Protein 1WM3 (pdb70)

GO terms:
  GO:0005634 nucleus (C, IDA)
  GO:0016605 PML body (C, IDA)
  GO:0016925 protein sumoylation (P, IDA)
  GO:0032436 positive regulation of proteasomal ubiquitin-dependent protein catabolic process (P, IDA)
  GO:0005515 protein binding (F, IPI)
  GO:0031625 ubiquitin protein ligase binding (F, IPI)
  GO:0005654 nucleoplasm (C, TAS)
  GO:0005654 nucleoplasm (C, IDA)
  GO:0016604 nuclear body (C, IDA)
  GO:0003723 RNA binding (F, HDA)

Foldseek 3Di:
DAKEWEAEPVGDTDIDDDDQQAACLVVVVVCCVVVVHDPVFKFKDFPRHGGDGRDGNVNVVHGHYYYIYMDD

InterPro domains:
  IPR000626 Ubiquitin-like domain [PS50053] (16-93)
  IPR000626 Ubiquitin-like domain [SM00213] (18-89)
  IPR022617 Rad60/SUMO-like domain [PF11976] (18-86)
  IPR029071 Ubiquitin-like domain superfamily [SSF54236] (1-93)

Solvent-accessible surface area: 4837 Å² total; per-residue (Å²): 125,20,55,0,66,0,20,14,145,124,56,45,83,33,100,30,133,4,124,111,136,37,56,0,20,138,4,13,138,38,8,11,157,201,78,68,72,27,85,217,76,17,124,9,89,25,122,60,72,75,16,98,138,104,26,12,0,22,120,27,144,5,123,76,86,40,51,0,50,9,72,156

Sequence (72 aa):
HINLKVAGQDGSVVQFKIKRHTPLSKLMKAYCERQGLSMRQIRFRFDGQPINETDTPAQLEMEDEDTIDVFQ

Structure (mmCIF, N/CA/C/O backbone):
data_1WM3
#
_entry.id   1WM3
#
_cell.length_a   74.964
_cell.length_b   74.964
_cell.length_c   33.231
_cell.angle_alpha   90.00
_cell.angle_beta   90.00
_cell.angle_gamma   120.00
#
_symmetry.space_group_name_H-M   'H 3'
#
loop_
_entity.id
_entity.type
_entity.pdbx_description
1 polymer 'Ubiquitin-like protein SMT3B'
2 water water
#
loop_
_atom_site.group_PDB
_atom_site.id
_atom_site.type_symbol
_atom_site.label_atom_id
_atom_site.label_alt_id
_atom_site.label_comp_id
_atom_site.label_asym_id
_atom_site.label_entity_id
_atom_site.label_seq_id
_atom_site.pdbx_PDB_ins_code
_atom_site.Cartn_x
_atom_site.Cartn_y
_atom_site.Cartn_z
_atom_site.occupancy
_atom_site.B_iso_or_equiv
_atom_site.auth_seq_id
_atom_site.auth_comp_id
_atom_site.auth_asym_id
_atom_site.auth_atom_id
_atom_site.pdbx_PDB_model_num
ATOM 1 N N . HIS A 1 1 ? -12.690 8.753 5.446 1.00 29.32 17 HIS A N 1
ATOM 2 C CA . HIS A 1 1 ? -11.570 8.953 6.350 1.00 21.61 17 HIS A CA 1
ATOM 3 C C . HIS A 1 1 ? -10.274 8.970 5.544 1.00 22.01 17 HIS A C 1
ATOM 4 O O . HIS A 1 1 ? -10.193 8.315 4.491 1.00 29.95 17 HIS A O 1
ATOM 11 N N . ILE A 1 2 ? -9.269 9.660 6.089 1.00 19.45 18 ILE A N 1
ATOM 12 C CA . ILE A 1 2 ? -7.910 9.377 5.605 1.00 18.67 18 ILE A CA 1
ATOM 13 C C . ILE A 1 2 ? -7.122 8.759 6.749 1.00 16.24 18 ILE A C 1
ATOM 14 O O . ILE A 1 2 ? -7.425 8.919 7.929 1.00 18.80 18 ILE A O 1
ATOM 19 N N . ASN A 1 3 ? -6.121 8.023 6.349 1.00 15.46 19 ASN A N 1
ATOM 20 C CA . ASN A 1 3 ? -5.239 7.306 7.243 1.00 14.34 19 ASN A CA 1
ATOM 21 C C . ASN A 1 3 ? -4.012 8.178 7.507 1.00 14.83 19 ASN A C 1
ATOM 22 O O . ASN A 1 3 ? -3.431 8.715 6.575 1.00 18.03 19 ASN A O 1
ATOM 27 N N . LEU A 1 4 ? -3.660 8.337 8.751 1.00 13.44 20 LEU A N 1
ATOM 28 C CA . LEU A 1 4 ? -2.500 9.115 9.146 1.00 13.32 20 LEU A CA 1
ATOM 29 C C . LEU A 1 4 ? -1.643 8.266 10.069 1.00 13.64 20 LEU A C 1
ATOM 30 O O . LEU A 1 4 ? -2.134 7.494 10.871 1.00 17.53 20 LEU A O 1
ATOM 35 N N . LYS A 1 5 ? -0.368 8.503 9.990 1.00 13.63 21 LYS A N 1
ATOM 36 C CA . LYS A 1 5 ? 0.652 7.910 10.814 1.00 14.38 21 LYS A CA 1
ATOM 37 C C . LYS A 1 5 ? 1.101 8.950 11.836 1.00 12.80 21 LYS A C 1
ATOM 38 O O . LYS A 1 5 ? 1.236 10.140 11.509 1.00 15.55 21 LYS A O 1
ATOM 44 N N . VAL A 1 6 ? 1.367 8.519 13.049 1.00 11.31 22 VAL A N 1
ATOM 45 C CA . VAL A 1 6 ? 1.969 9.340 14.096 1.00 11.17 22 VAL A CA 1
ATOM 46 C C . VAL A 1 6 ? 3.312 8.706 14.440 1.00 11.01 22 VAL A C 1
ATOM 47 O O . VAL A 1 6 ? 3.345 7.582 14.971 1.00 12.37 22 VAL A O 1
ATOM 51 N N . ALA A 1 7 ? 4.402 9.383 14.131 1.00 11.97 23 ALA A N 1
ATOM 52 C CA . ALA A 1 7 ? 5.755 8.861 14.252 1.00 13.62 23 ALA A CA 1
ATOM 53 C C . ALA A 1 7 ? 6.489 9.472 15.425 1.00 13.03 23 ALA A C 1
ATOM 54 O O . ALA A 1 7 ? 6.613 10.708 15.466 1.00 13.78 23 ALA A O 1
ATOM 56 N N . GLY A 1 8 ? 6.972 8.638 16.317 1.00 14.81 24 GLY A N 1
ATOM 57 C CA . GLY A 1 8 ? 7.788 9.111 17.413 1.00 15.26 24 GLY A CA 1
ATOM 58 C C . GLY A 1 8 ? 9.240 9.130 17.039 1.00 15.07 24 GLY A C 1
ATOM 59 O O . GLY A 1 8 ? 9.711 8.531 16.037 1.00 15.47 24 GLY A O 1
ATOM 60 N N . GLN A 1 9 ? 10.033 9.828 17.869 1.00 16.73 25 GLN A N 1
ATOM 61 C CA . GLN A 1 9 ? 11.462 9.899 17.611 1.00 18.18 25 GLN A CA 1
ATOM 62 C C . GLN A 1 9 ? 12.189 8.545 17.797 1.00 16.69 25 GLN A C 1
ATOM 63 O O . GLN A 1 9 ? 13.292 8.333 17.291 1.00 18.80 25 GLN A O 1
ATOM 69 N N . ASP A 1 10 ? 11.557 7.616 18.504 1.00 15.52 26 ASP A N 1
ATOM 70 C CA . ASP A 1 10 ? 12.055 6.277 18.667 1.00 15.62 26 ASP A CA 1
ATOM 71 C C . ASP A 1 10 ? 11.781 5.410 17.447 1.00 14.82 26 ASP A C 1
ATOM 72 O O . ASP A 1 10 ? 12.217 4.239 17.453 1.00 16.69 26 ASP A O 1
ATOM 77 N N . GLY A 1 11 ? 11.136 5.922 16.427 1.00 14.01 27 GLY A N 1
ATOM 78 C CA . GLY A 1 11 ? 10.802 5.148 15.249 1.00 14.93 27 GLY A CA 1
ATOM 79 C C . GLY A 1 11 ? 9.441 4.484 15.276 1.00 12.38 27 GLY A C 1
ATOM 80 O O . GLY A 1 11 ? 8.996 3.932 14.285 1.00 13.11 27 GLY A O 1
ATOM 81 N N . SER A 1 12 ? 8.738 4.539 16.403 1.00 12.44 28 SER A N 1
ATOM 82 C CA . SER A 1 12 ? 7.393 3.998 16.456 1.00 13.59 28 SER A CA 1
ATOM 83 C C . SER A 1 12 ? 6.479 4.721 15.514 1.00 13.96 28 SER A C 1
ATOM 84 O O . SER A 1 12 ? 6.520 5.944 15.348 1.00 15.72 28 SER A O 1
ATOM 87 N N . VAL A 1 13 ? 5.588 3.966 14.853 1.00 13.56 29 VAL A N 1
ATOM 88 C CA . VAL A 1 13 ? 4.592 4.525 13.949 1.00 15.00 29 VAL A CA 1
ATOM 89 C C . VAL A 1 13 ? 3.226 3.947 14.322 1.00 17.04 29 VAL A C 1
ATOM 90 O O . VAL A 1 13 ? 3.041 2.733 14.241 1.00 23.63 29 VAL A O 1
ATOM 94 N N . VAL A 1 14 ? 2.319 4.794 14.742 1.00 14.62 30 VAL A N 1
ATOM 95 C CA . VAL A 1 14 ? 0.983 4.388 15.173 1.00 16.77 30 VAL A CA 1
ATOM 96 C C . VAL A 1 14 ? 0.004 5.002 14.219 1.00 13.34 30 VAL A C 1
ATOM 97 O O . VAL A 1 14 ? 0.150 6.139 13.770 1.00 17.42 30 VAL A O 1
ATOM 101 N N . GLN A 1 15 ? -1.055 4.292 13.861 1.00 13.57 31 GLN A N 1
ATOM 102 C CA . GLN A 1 15 ? -1.964 4.641 12.809 1.00 13.59 31 GLN A CA 1
ATOM 103 C C . GLN A 1 15 ? -3.299 5.102 13.408 1.00 10.89 31 GLN A C 1
ATOM 104 O O . GLN A 1 15 ? -3.806 4.576 14.400 1.00 11.53 31 GLN A O 1
ATOM 110 N N . PHE A 1 16 ? -3.878 6.076 12.717 1.00 12.33 32 PHE A N 1
ATOM 111 C CA . PHE A 1 16 ? -5.200 6.616 12.971 1.00 12.24 32 PHE A CA 1
ATOM 112 C C . PHE A 1 16 ? -5.938 6.786 11.665 1.00 13.28 32 PHE A C 1
ATOM 113 O O . PHE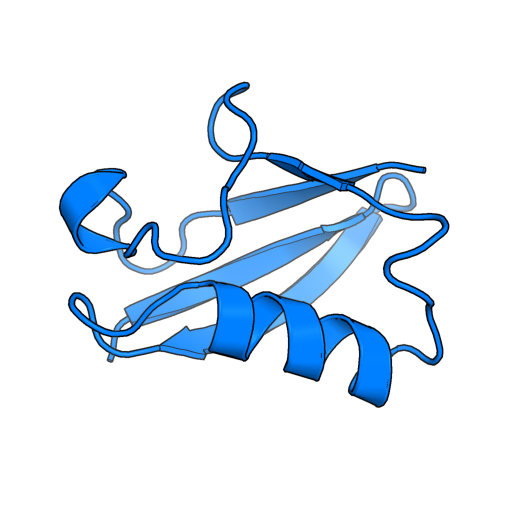 A 1 16 ? -5.337 6.905 10.579 1.00 18.90 32 PHE A O 1
ATOM 121 N N . LYS A 1 17 ? -7.225 6.877 11.736 1.00 12.45 33 LYS A N 1
ATOM 122 C CA . LYS A 1 17 ? -8.062 7.296 10.624 1.00 14.71 33 LYS A CA 1
ATOM 123 C C . LYS A 1 17 ? -8.904 8.454 11.142 1.00 13.01 33 LYS A C 1
ATOM 124 O O . LYS A 1 17 ? -9.352 8.487 12.269 1.00 14.67 33 LYS A O 1
ATOM 130 N N . ILE A 1 18 ? -9.097 9.469 10.315 1.00 13.46 34 ILE A N 1
ATOM 131 C CA . ILE A 1 18 ? -9.779 10.690 10.658 1.00 13.15 34 ILE A CA 1
ATOM 132 C C . ILE A 1 18 ? -10.414 11.304 9.407 1.00 13.22 34 ILE A C 1
ATOM 133 O O . ILE A 1 18 ? -9.816 11.318 8.332 1.00 15.64 34 ILE A O 1
ATOM 138 N N . LYS A 1 19 ? -11.582 11.859 9.548 1.00 12.56 35 LYS A N 1
ATOM 139 C CA . LYS A 1 19 ? -12.223 12.563 8.450 1.00 13.22 35 LYS A CA 1
ATOM 140 C C . LYS A 1 19 ? -11.543 13.911 8.242 1.00 13.09 35 LYS A C 1
ATOM 141 O O . LYS A 1 19 ? -10.991 14.518 9.171 1.00 13.37 35 LYS A O 1
ATOM 147 N N . ARG A 1 20 ? -11.585 14.382 7.009 1.00 14.40 36 ARG A N 1
ATOM 148 C CA . ARG A 1 20 ? -10.767 15.517 6.593 1.00 15.17 36 ARG A CA 1
ATOM 149 C C . ARG A 1 20 ? -11.144 16.809 7.287 1.00 12.89 36 ARG A C 1
ATOM 150 O O . ARG A 1 20 ? -10.286 17.699 7.454 1.00 13.56 36 ARG A O 1
ATOM 158 N N . HIS A 1 21 ? -12.391 16.955 7.724 1.00 13.50 37 HIS A N 1
ATOM 159 C CA . HIS A 1 21 ? -12.853 18.183 8.344 1.00 14.28 37 HIS A CA 1
ATOM 160 C C . HIS A 1 21 ? -13.075 18.028 9.843 1.00 14.24 37 HIS A C 1
ATOM 161 O O . HIS A 1 21 ? -13.654 18.898 10.464 1.00 17.96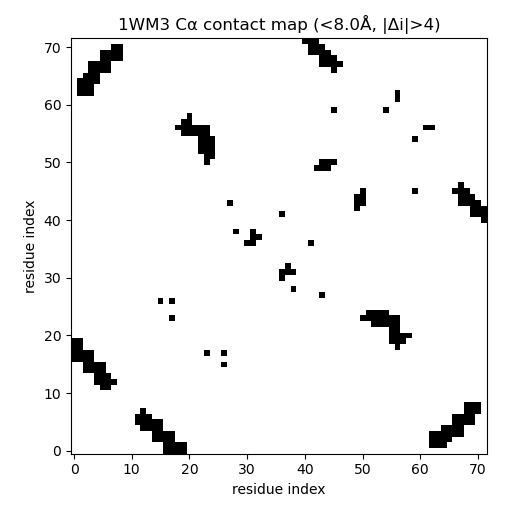 37 HIS A O 1
ATOM 168 N N . THR A 1 22 ? -12.546 16.966 10.467 1.00 12.84 38 THR A N 1
ATOM 169 C CA . THR A 1 22 ? -12.603 16.747 11.888 1.00 12.68 38 THR A CA 1
ATOM 170 C C . THR A 1 22 ? -11.328 17.295 12.521 1.00 12.42 38 THR A C 1
ATOM 171 O O . THR A 1 22 ? -10.238 17.088 12.015 1.00 12.94 38 THR A O 1
ATOM 175 N N . PRO A 1 23 ? -11.432 17.973 13.672 1.00 12.10 39 PRO A N 1
ATOM 176 C CA . PRO A 1 23 ? -10.221 18.503 14.308 1.00 11.93 39 PRO A CA 1
ATOM 177 C C . PRO A 1 23 ? -9.255 17.412 14.700 1.00 11.45 39 PRO A C 1
ATOM 178 O O . PRO A 1 23 ? -9.590 16.376 15.269 1.00 12.11 39 PRO A O 1
ATOM 182 N N . LEU A 1 24 ? -7.963 17.683 14.441 1.00 12.50 40 LEU A N 1
ATOM 183 C CA . LEU A 1 24 ? -6.865 16.780 14.780 1.00 11.77 40 LEU A CA 1
ATOM 184 C C . LEU A 1 24 ? -6.703 16.566 16.277 1.00 11.49 40 LEU A C 1
ATOM 185 O O . LEU A 1 24 ? -6.067 15.587 16.676 1.00 12.27 40 LEU A O 1
ATOM 190 N N . SER A 1 25 ? -7.281 17.430 17.104 1.00 12.66 41 SER A N 1
ATOM 191 C CA . SER A 1 25 ? -7.313 17.158 18.542 1.00 13.49 41 SER A CA 1
ATOM 192 C C . SER A 1 25 ? -8.005 15.846 18.838 1.00 12.71 41 SER A C 1
ATOM 193 O O . SER A 1 25 ? -7.676 15.239 19.875 1.00 13.77 41 SER A O 1
ATOM 196 N N . LYS A 1 26 ? -8.939 15.337 18.005 1.00 12.35 42 LYS A N 1
ATOM 197 C CA . LYS A 1 26 ? -9.475 13.991 18.180 1.00 13.34 42 LYS A CA 1
ATOM 198 C C . LYS A 1 26 ? -8.340 12.939 18.201 1.00 12.89 42 LYS A C 1
ATOM 199 O O . LYS A 1 26 ? -8.286 12.087 19.076 1.00 14.01 42 LYS A O 1
ATOM 205 N N . LEU A 1 27 ? -7.478 13.058 17.198 1.00 12.37 43 LEU A N 1
ATOM 206 C CA . LEU A 1 27 ? -6.329 12.174 17.024 1.00 11.66 43 LEU A CA 1
ATOM 207 C C . LEU A 1 27 ? -5.309 12.350 18.115 1.00 11.53 43 LEU A C 1
ATOM 208 O O . LEU A 1 27 ? -4.763 11.368 18.681 1.00 12.85 43 LEU A O 1
ATOM 213 N N . MET A 1 28 ? -4.991 13.600 18.465 1.00 11.82 44 MET A N 1
ATOM 214 C CA . MET A 1 28 ? -3.997 13.859 19.497 1.00 12.29 44 MET A CA 1
ATOM 215 C C . MET A 1 28 ? -4.421 13.286 20.835 1.00 12.81 44 MET A C 1
ATOM 216 O O . MET A 1 28 ? -3.605 12.645 21.532 1.00 12.93 44 MET A O 1
ATOM 221 N N . LYS A 1 29 ? -5.670 13.469 21.201 1.00 13.47 45 LYS A N 1
ATOM 222 C CA . LYS A 1 29 ? -6.167 12.924 22.465 1.00 15.62 45 LYS A CA 1
ATOM 223 C C . LYS A 1 29 ? -6.148 11.399 22.419 1.00 15.33 45 LYS A C 1
ATOM 224 O O . LYS A 1 29 ? -5.783 10.728 23.379 1.00 18.06 45 LYS A O 1
ATOM 230 N N . ALA A 1 30 ? -6.550 10.781 21.292 1.00 15.50 46 ALA A N 1
ATOM 231 C CA . ALA A 1 30 ? -6.539 9.336 21.180 1.00 15.95 46 ALA A CA 1
ATOM 232 C C . ALA A 1 30 ? -5.140 8.753 21.255 1.00 14.32 46 ALA A C 1
ATOM 233 O O . ALA A 1 30 ? -4.912 7.757 21.927 1.00 16.65 46 ALA A O 1
ATOM 235 N N . TYR A 1 31 ? -4.182 9.427 20.643 1.00 12.94 47 TYR A N 1
ATOM 236 C CA . TYR A 1 31 ? -2.796 8.987 20.717 1.00 13.10 47 TYR A CA 1
ATOM 237 C C . TYR A 1 31 ? -2.309 8.965 22.140 1.00 13.76 47 TYR A C 1
ATOM 238 O O . TYR A 1 31 ? -1.694 8.041 22.637 1.00 14.77 47 TYR A O 1
ATOM 247 N N . CYS A 1 32 ? -2.614 10.078 22.847 1.00 14.42 48 CYS A N 1
ATOM 248 C CA . CYS A 1 32 ? -2.161 10.165 24.234 1.00 16.35 48 CYS A CA 1
ATOM 249 C C . CYS A 1 32 ? -2.790 9.072 25.078 1.00 17.12 48 CYS A C 1
ATOM 250 O O . CYS A 1 32 ? -2.074 8.413 25.854 1.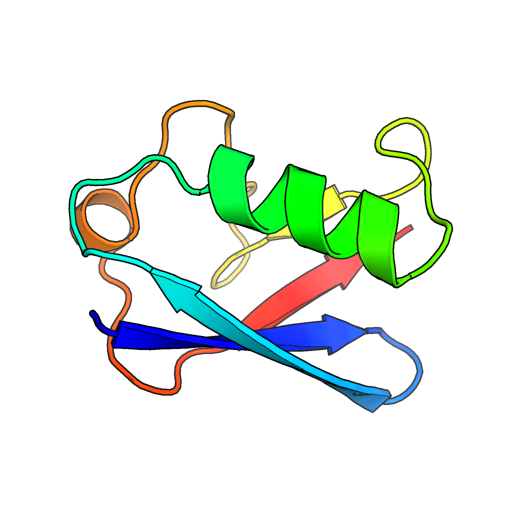00 18.55 48 CYS A O 1
ATOM 253 N N . GLU A 1 33 ? -4.065 8.859 24.935 1.00 16.45 49 GLU A N 1
ATOM 254 C CA . GLU A 1 33 ? -4.789 7.843 25.697 1.00 18.85 49 GLU A CA 1
ATOM 255 C C . GLU A 1 33 ? -4.254 6.459 25.378 1.00 19.27 49 GLU A C 1
ATOM 256 O O . GLU A 1 33 ? -3.979 5.633 26.260 1.00 24.43 49 GLU A O 1
ATOM 262 N N . ARG A 1 34 ? -4.104 6.119 24.096 1.00 17.79 50 ARG A N 1
ATOM 263 C CA . ARG A 1 34 ? -3.682 4.782 23.703 1.00 19.75 50 ARG A CA 1
ATOM 264 C C . ARG A 1 34 ? -2.223 4.518 24.075 1.00 20.74 50 ARG A C 1
ATOM 265 O O . ARG A 1 34 ? -1.821 3.349 24.339 1.00 24.82 50 ARG A O 1
ATOM 273 N N . GLN A 1 35 ? -1.365 5.527 24.106 1.00 19.15 51 GLN A N 1
ATOM 274 C CA . GLN A 1 35 ? 0.066 5.371 24.304 1.00 19.01 51 GLN A CA 1
ATOM 275 C C . GLN A 1 35 ? 0.484 5.650 25.735 1.00 23.14 51 GLN A C 1
ATOM 276 O O . GLN A 1 35 ? 1.667 5.490 26.058 1.00 23.50 51 GLN A O 1
ATOM 282 N N . GLY A 1 36 ? -0.470 6.002 26.601 1.00 22.69 52 GLY A N 1
ATOM 283 C CA . GLY A 1 36 ? -0.203 6.304 27.980 1.00 26.21 52 GLY A CA 1
ATOM 284 C C . GLY A 1 36 ? 0.686 7.539 28.152 1.00 28.36 52 GLY A C 1
ATOM 285 O O . GLY A 1 36 ? 1.570 7.562 29.019 1.00 33.97 52 GLY A O 1
ATOM 286 N N . LEU A 1 37 ? 0.482 8.544 27.319 1.00 23.67 53 LEU A N 1
ATOM 287 C CA . LEU A 1 37 ? 1.222 9.793 27.322 1.00 25.35 53 LEU A CA 1
ATOM 288 C C . LEU A 1 37 ? 0.327 10.968 27.662 1.00 29.24 53 LEU A C 1
ATOM 289 O O . LEU A 1 37 ? -0.889 10.875 27.591 1.00 29.52 53 LEU A O 1
ATOM 294 N N . SER A 1 38 ? 0.989 12.063 28.019 1.00 32.42 54 SER A N 1
ATOM 295 C CA . SER A 1 38 ? 0.338 13.272 28.411 1.00 30.94 54 SER A CA 1
ATOM 296 C C . SER A 1 38 ? 0.548 14.436 27.461 1.00 34.90 54 SER A C 1
ATOM 297 O O . SER A 1 38 ? 1.699 14.626 27.050 1.00 34.04 54 SER A O 1
ATOM 300 N N . MET A 1 39 ? -0.504 15.211 27.198 1.00 38.78 55 MET A N 1
ATOM 301 C CA . MET A 1 39 ? -0.341 16.414 26.387 1.00 43.44 55 MET A CA 1
ATOM 302 C C . MET A 1 39 ? 0.630 17.359 27.082 1.00 39.27 55 MET A C 1
ATOM 303 O O . MET A 1 39 ? 1.230 18.225 26.446 1.00 42.52 55 MET A O 1
ATOM 308 N N . ARG A 1 40 ? 0.764 17.198 28.402 1.00 37.17 56 ARG A N 1
ATOM 309 C CA . ARG A 1 40 ? 1.664 18.122 29.083 1.00 38.83 56 ARG A CA 1
ATOM 310 C C . ARG A 1 40 ? 3.092 17.982 28.571 1.00 42.09 56 ARG A C 1
ATOM 311 O O . ARG A 1 40 ? 3.859 18.945 28.637 1.00 55.81 56 ARG A O 1
ATOM 319 N N . GLN A 1 41 ? 3.406 16.792 28.074 1.00 40.98 57 GLN A N 1
ATOM 320 C CA . GLN A 1 41 ? 4.787 16.431 27.774 1.00 39.79 57 GLN A CA 1
ATOM 3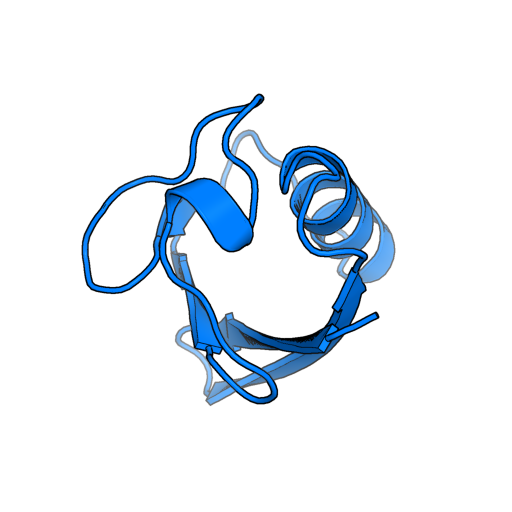21 C C . GLN A 1 41 ? 5.095 16.222 26.303 1.00 38.03 57 GLN A C 1
ATOM 322 O O . GLN A 1 41 ? 6.271 16.105 25.917 1.00 47.65 57 GLN A O 1
ATOM 328 N N . ILE A 1 42 ? 4.069 16.150 25.454 1.00 31.04 58 ILE A N 1
ATOM 329 C CA . ILE A 1 42 ? 4.378 15.909 24.041 1.00 25.19 58 ILE A CA 1
ATOM 330 C C . ILE A 1 42 ? 3.733 17.023 23.202 1.00 22.69 58 ILE A C 1
ATOM 331 O O . ILE A 1 42 ? 2.815 17.715 23.638 1.00 26.90 58 ILE A O 1
ATOM 336 N N . ARG A 1 43 ? 4.277 17.173 21.983 1.00 19.63 59 ARG A N 1
ATOM 337 C CA . ARG A 1 43 ? 3.842 18.119 20.978 1.00 19.51 59 ARG A CA 1
ATOM 338 C C . ARG A 1 43 ? 3.761 17.422 19.632 1.00 16.07 59 ARG A C 1
ATOM 339 O O . ARG A 1 43 ? 4.562 16.536 19.366 1.00 17.57 59 ARG A O 1
ATOM 347 N N . PHE A 1 44 ? 2.801 17.849 18.806 1.00 14.65 60 PHE A N 1
ATOM 348 C CA . PHE A 1 44 ? 2.570 17.274 17.484 1.00 14.11 60 PHE A CA 1
ATOM 349 C C . PHE A 1 44 ? 2.841 18.335 16.406 1.00 14.14 60 PHE A C 1
ATOM 350 O O . PHE A 1 44 ? 2.440 19.498 16.537 1.00 17.26 60 PHE A O 1
ATOM 358 N N . ARG A 1 45 ? 3.532 17.901 15.354 1.00 13.50 61 ARG A N 1
ATOM 359 C CA . ARG A 1 45 ? 3.851 18.783 14.239 1.00 15.26 61 ARG A CA 1
ATOM 360 C C . ARG A 1 45 ? 3.536 18.078 12.926 1.00 14.10 61 ARG A C 1
ATOM 361 O O . ARG A 1 45 ? 3.635 16.855 12.822 1.00 14.82 61 ARG A O 1
ATOM 369 N N . PHE A 1 46 ? 3.206 18.863 11.912 1.00 15.21 62 PHE A N 1
ATOM 370 C CA . PHE A 1 46 ? 3.026 18.385 10.550 1.00 15.22 62 PHE A CA 1
ATOM 371 C C . PHE A 1 46 ? 3.826 19.256 9.592 1.00 18.40 62 PHE A C 1
ATOM 372 O O . PHE A 1 46 ? 3.588 20.468 9.571 1.00 21.16 62 PHE A O 1
ATOM 380 N N . ASP A 1 47 ? 4.787 18.643 8.947 1.00 20.81 63 ASP A N 1
ATOM 381 C CA . ASP A 1 47 ? 5.674 19.379 8.050 1.00 29.23 63 ASP A CA 1
ATOM 382 C C . ASP A 1 47 ? 6.171 20.673 8.717 1.00 26.73 63 ASP A C 1
ATOM 383 O O . ASP A 1 47 ? 6.208 21.779 8.172 1.00 31.20 63 ASP A O 1
ATOM 388 N N . GLY A 1 48 ? 6.578 20.492 9.975 1.00 25.61 64 GLY A N 1
ATOM 389 C CA . GLY A 1 48 ? 7.263 21.507 10.767 1.00 30.35 64 GLY A CA 1
ATOM 390 C C . GLY A 1 48 ? 6.365 22.494 11.476 1.00 29.18 64 GLY A C 1
ATOM 391 O O . GLY A 1 48 ? 6.786 23.352 12.249 1.00 44.37 64 GLY A O 1
ATOM 392 N N . GLN A 1 49 ? 5.064 22.374 11.263 1.00 25.69 65 GLN A N 1
ATOM 393 C CA . GLN A 1 49 ? 4.173 23.374 11.855 1.00 27.17 65 GLN A CA 1
ATOM 394 C C . GLN A 1 49 ? 3.470 22.748 13.032 1.00 23.09 65 GLN A C 1
ATOM 395 O O . GLN A 1 49 ? 3.025 21.592 12.988 1.00 21.44 65 GLN A O 1
ATOM 401 N N . PRO A 1 50 ? 3.345 23.464 14.120 1.00 24.92 66 PRO A N 1
ATOM 402 C CA . PRO A 1 50 ? 2.594 22.918 15.273 1.00 23.97 66 PRO A CA 1
ATOM 403 C C . PRO A 1 50 ? 1.140 22.727 14.862 1.00 23.79 66 PRO A C 1
ATOM 404 O O . PRO A 1 50 ? 0.570 23.458 14.045 1.00 26.25 66 PRO A O 1
ATOM 408 N N . ILE A 1 51 ? 0.537 21.673 15.415 1.00 20.55 67 ILE A N 1
ATOM 409 C CA . ILE A 1 51 ? -0.901 21.444 15.200 1.00 18.68 67 ILE A CA 1
ATOM 410 C C . ILE A 1 51 ? -1.676 21.961 16.405 1.00 19.96 67 ILE A C 1
ATOM 411 O O . ILE A 1 51 ? -1.410 21.542 17.534 1.00 21.33 67 ILE A O 1
ATOM 416 N N . ASN A 1 52 ? -2.622 22.854 16.190 1.00 19.25 68 ASN A N 1
ATOM 417 C CA . ASN A 1 52 ? -3.486 23.457 17.188 1.00 20.97 68 ASN A CA 1
ATOM 418 C C . ASN A 1 52 ? -4.780 22.678 17.351 1.00 23.09 68 ASN A C 1
ATOM 419 O O . ASN A 1 52 ? -5.083 21.807 16.547 1.00 20.39 68 ASN A O 1
ATOM 424 N N . GLU A 1 53 ? -5.547 23.011 18.389 1.00 23.36 69 GLU A N 1
ATOM 425 C CA . GLU A 1 53 ? -6.718 22.254 18.815 1.00 24.23 69 GLU A CA 1
ATOM 426 C C . GLU A 1 53 ? -7.765 22.096 17.752 1.00 22.61 69 GLU A C 1
ATOM 427 O O . GLU A 1 53 ? -8.520 21.113 17.693 1.00 44.52 69 GLU A O 1
ATOM 433 N N . THR A 1 54 ? -7.929 23.088 16.900 1.00 15.96 70 THR A N 1
ATOM 434 C CA 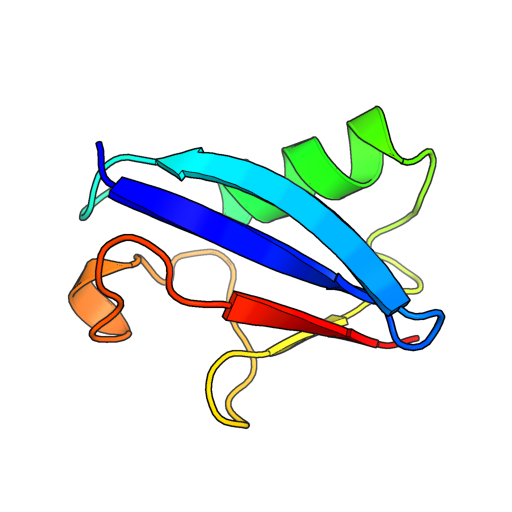. THR A 1 54 ? -9.023 23.050 15.970 1.00 15.56 70 THR A CA 1
ATOM 435 C C . THR A 1 54 ? -8.538 22.818 14.539 1.00 13.98 70 THR A C 1
ATOM 436 O O . THR A 1 54 ? -9.389 22.737 13.655 1.00 16.38 70 THR A O 1
ATOM 440 N N . ASP A 1 55 ? -7.242 22.699 14.303 1.00 13.71 71 ASP A N 1
ATOM 441 C CA . ASP A 1 55 ? -6.786 22.413 12.948 1.00 12.67 71 ASP A CA 1
ATOM 442 C C . ASP A 1 55 ? -7.309 21.083 12.453 1.00 12.12 71 ASP A C 1
ATOM 443 O O . ASP A 1 55 ? -7.243 20.090 13.186 1.00 13.14 71 ASP A O 1
ATOM 448 N N . THR A 1 56 ? -7.721 21.038 11.208 1.00 12.12 72 THR A N 1
ATOM 449 C CA . THR A 1 56 ? -8.211 19.842 10.590 1.00 11.83 72 THR A CA 1
ATOM 450 C C . THR A 1 56 ? -7.204 19.321 9.545 1.00 11.31 72 THR A C 1
ATOM 451 O O . THR A 1 56 ? -6.378 20.086 9.068 1.00 12.26 72 THR A O 1
ATOM 455 N N . PRO A 1 57 ? -7.304 18.049 9.180 1.00 11.07 73 PRO A N 1
ATOM 456 C CA . PRO A 1 57 ? -6.442 17.549 8.106 1.00 11.39 73 PRO A CA 1
ATOM 457 C C . PRO A 1 57 ? -6.587 18.372 6.814 1.00 11.26 73 PRO A C 1
ATOM 458 O O . PRO A 1 57 ? -5.558 18.663 6.165 1.00 12.92 73 PRO A O 1
ATOM 462 N N . ALA A 1 58 ? -7.786 18.756 6.475 1.00 11.46 74 ALA A N 1
ATOM 463 C CA . ALA A 1 58 ? -7.967 19.552 5.236 1.00 11.76 74 ALA A CA 1
ATOM 464 C C . ALA A 1 58 ? -7.298 20.897 5.333 1.00 12.64 74 ALA A C 1
ATOM 465 O O . ALA A 1 58 ? -6.669 21.381 4.386 1.00 12.99 74 ALA A O 1
ATOM 467 N N . GLN A 1 59 ? -7.417 21.566 6.474 1.00 12.32 75 GLN A N 1
ATOM 468 C CA . GLN A 1 59 ? -6.747 22.860 6.648 1.00 12.28 75 GLN A CA 1
ATOM 469 C C . GLN A 1 59 ? -5.229 22.764 6.518 1.00 13.20 75 GLN A C 1
ATOM 470 O O . GLN A 1 59 ? -4.601 23.686 6.025 1.00 14.66 75 GLN A O 1
ATOM 476 N N . LEU A 1 60 ? -4.688 21.647 7.062 1.00 12.40 76 LEU A N 1
ATOM 477 C CA . LEU A 1 60 ? -3.243 21.430 6.989 1.00 13.13 76 LEU A CA 1
ATOM 478 C C . LEU A 1 60 ? -2.820 20.710 5.712 1.00 13.66 76 LEU A C 1
ATOM 479 O O . LEU A 1 60 ? -1.628 20.369 5.564 1.00 15.23 76 LEU A O 1
ATOM 484 N N . GLU A 1 61 ? -3.715 20.488 4.761 1.00 13.95 77 GLU A N 1
ATOM 485 C CA . GLU A 1 61 ? -3.394 19.895 3.482 1.00 14.60 77 GLU A CA 1
ATOM 486 C C . GLU A 1 61 ? -2.764 18.510 3.612 1.00 15.10 77 GLU A C 1
ATOM 487 O O . GLU A 1 61 ? -1.884 18.121 2.874 1.00 17.30 77 GLU A O 1
ATOM 493 N N . MET A 1 62 ? -3.303 17.758 4.559 1.00 13.63 78 MET A N 1
ATOM 494 C CA . MET A 1 62 ? -2.877 16.378 4.752 1.00 14.35 78 MET A CA 1
ATOM 495 C C . MET A 1 62 ? -3.606 15.450 3.795 1.00 14.69 78 MET A C 1
ATOM 496 O O . MET A 1 62 ? -4.753 15.697 3.396 1.00 17.72 78 MET A O 1
ATOM 501 N N . GLU A 1 63 ? -2.883 14.392 3.438 1.00 15.19 79 GLU A N 1
ATOM 502 C CA . GLU A 1 63 ? -3.392 13.367 2.529 1.00 16.57 79 GLU A CA 1
ATOM 503 C C . GLU A 1 63 ? -3.217 11.976 3.147 1.00 14.95 79 GLU A C 1
ATOM 504 O O . GLU A 1 63 ? -2.450 11.830 4.106 1.00 14.58 79 GLU A O 1
ATOM 510 N N . ASP A 1 64 ? -3.982 11.049 2.617 1.00 16.72 80 ASP A N 1
ATOM 511 C CA . ASP A 1 64 ? -3.867 9.659 3.081 1.00 17.08 80 ASP A CA 1
ATOM 512 C C . ASP A 1 64 ? -2.414 9.222 3.138 1.00 16.31 80 ASP A C 1
ATOM 513 O O . ASP A 1 64 ? -1.658 9.411 2.185 1.00 19.36 80 ASP A O 1
ATOM 518 N N . GLU A 1 65 ? -2.060 8.614 4.276 1.00 17.51 81 GLU A N 1
ATOM 519 C CA . GLU A 1 65 ? -0.767 8.040 4.571 1.00 19.44 81 GLU A CA 1
ATOM 520 C C . GLU A 1 65 ? 0.295 9.089 4.875 1.0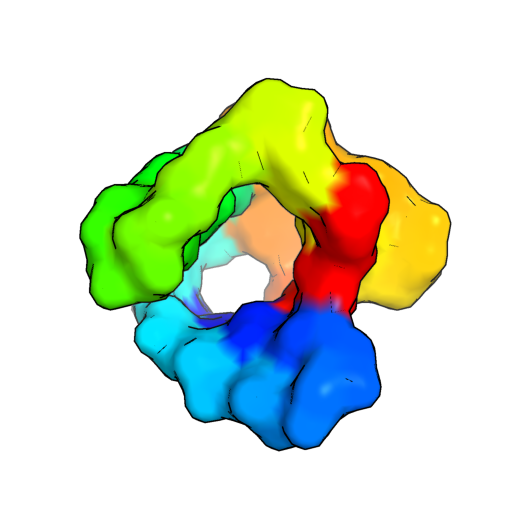0 16.92 81 GLU A C 1
ATOM 521 O O . GLU A 1 65 ? 1.487 8.768 5.050 1.00 19.95 81 GLU A O 1
ATOM 527 N N . ASP A 1 66 ? -0.109 10.342 5.075 1.00 14.43 82 ASP A N 1
ATOM 528 C CA . ASP A 1 66 ? 0.829 11.302 5.652 1.00 13.62 82 ASP A CA 1
ATOM 529 C C . ASP A 1 66 ? 1.196 10.986 7.092 1.00 13.33 82 ASP A C 1
ATOM 530 O O . ASP A 1 66 ? 0.503 10.278 7.806 1.00 14.00 82 ASP A O 1
ATOM 535 N N . THR A 1 67 ? 2.308 11.599 7.537 1.00 13.69 83 THR A N 1
ATOM 536 C CA . THR A 1 67 ? 2.859 11.415 8.873 1.00 13.06 83 THR A CA 1
ATOM 537 C C . 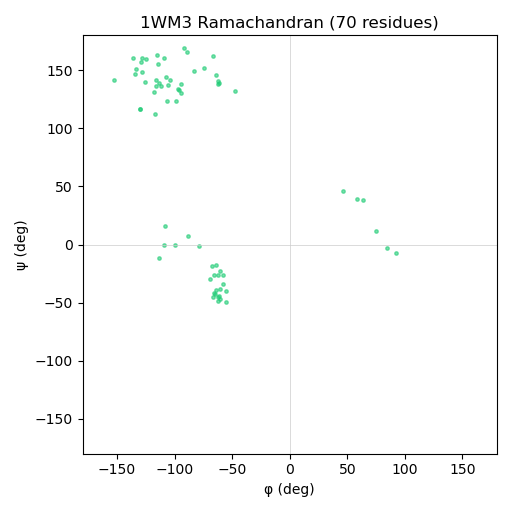THR A 1 67 ? 2.882 12.692 9.688 1.00 12.39 83 THR A C 1
ATOM 538 O O . THR A 1 67 ? 3.304 13.743 9.217 1.00 15.21 83 THR A O 1
ATOM 542 N N . ILE A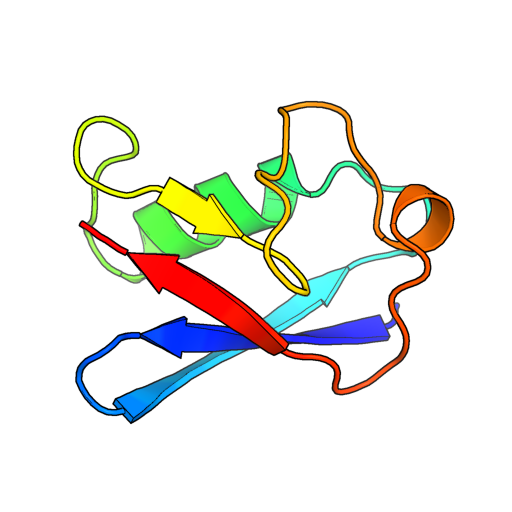 1 68 ? 2.382 12.594 10.907 1.00 11.86 84 ILE A N 1
ATOM 543 C CA . ILE A 1 68 ? 2.496 13.568 11.977 1.00 11.83 84 ILE A CA 1
ATOM 544 C C . ILE A 1 68 ? 3.656 13.173 12.864 1.00 11.49 84 ILE A C 1
ATOM 545 O O . ILE A 1 68 ? 3.735 12.029 13.263 1.00 13.00 84 ILE A O 1
ATOM 550 N N . ASP A 1 69 ? 4.514 14.140 13.198 1.00 12.44 85 ASP A N 1
ATOM 551 C CA . ASP A 1 69 ? 5.667 13.896 14.054 1.00 12.87 85 ASP A CA 1
ATOM 552 C C . ASP A 1 69 ? 5.335 14.270 15.476 1.00 13.41 85 ASP A C 1
ATOM 553 O O . ASP A 1 69 ? 4.752 15.341 15.719 1.00 15.52 85 ASP A O 1
ATOM 558 N N . VAL A 1 70 ? 5.676 13.430 16.443 1.00 13.25 86 VAL A N 1
ATOM 559 C CA . VAL A 1 70 ? 5.494 13.720 17.854 1.00 15.35 86 VAL A CA 1
ATOM 560 C C . VAL A 1 70 ? 6.863 13.897 18.516 1.00 17.93 86 VAL A C 1
ATOM 561 O O . VAL A 1 70 ? 7.813 13.168 18.229 1.00 19.26 86 VAL A O 1
ATOM 565 N N . PHE A 1 71 ? 6.937 14.925 19.352 1.00 19.25 87 PHE A N 1
ATOM 566 C CA . PHE A 1 71 ? 8.134 15.291 20.112 1.00 22.37 87 PHE A CA 1
ATOM 567 C C . PHE A 1 71 ? 7.820 15.471 21.570 1.00 26.81 87 PHE A C 1
ATOM 568 O O . PHE A 1 71 ? 6.703 15.774 21.989 1.00 24.23 87 PHE A O 1
ATOM 576 N N . GLN A 1 72 ? 8.856 15.336 22.372 1.00 34.55 88 GLN A N 1
ATOM 577 C CA . GLN A 1 72 ? 8.812 15.673 23.791 1.00 46.46 88 GLN A CA 1
ATOM 578 C C . GLN A 1 72 ? 8.834 17.168 24.071 1.00 50.91 88 GLN A C 1
ATOM 579 O O . GLN A 1 72 ? 8.304 17.548 25.131 1.00 60.47 88 GLN A O 1
#

B-factor: mean 26.58, std 15.99, range [10.89, 103.59]

CATH classification: 3.10.20.90

Nearest PDB structures (foldseek):
  4bkg-assembly1_A  TM=1.012E+00  e=6.852E-15  Homo sapiens
  5d2m-assembly1_E  TM=9.897E-01  e=2.896E-14  Homo sapiens
  1wm2-assembly1_A  TM=9.955E-01  e=7.249E-14  Homo sapiens
  7p99-assembly1_C  TM=9.847E-01  e=1.490E-13  Peromyscus maniculatus bairdii
  8oi3-assembly2_C  TM=9.862E-01  e=4.716E-10  Arabidopsis thaliana

Radius of gyration: 10.92 Å; Cα contacts (8 Å, |Δi|>4): 125; chains: 1; bounding box: 25×20×27 Å

Organism: Homo sapiens (NCBI:txid9606)

Secondary structure (DSSP, 8-state):
-EEEEEE-TTS-EEEEEE-TTS-THHHHHHHHHHHT--TTT-EEEETTEEPPTT--TTTTT--TTEEEEEE-